Protein 1BUO (pdb70)

GO terms:
  GO:0005634 nucleus (C, IDA)
  GO:0003677 DNA binding (F, IDA)
  GO:0045892 negative regulation of DNA-templated transcription (P, IDA)
  GO:0017053 transcription repressor complex (C, IDA)
  GO:0000978 RNA polymerase II cis-regulatory region sequence-specific DNA binding (F, IDA)
  GO:0001227 DNA-binding transcription repressor activity, RNA polymerase II-specific (F, IDA)
  GO:0000122 negative regulation of transcription by RNA polymerase II (P, IDA)
  GO:0016604 nuclear body (C, IDA)
  GO:0005515 protein binding (F, IPI)
  GO:0005829 cytosol (C, TAS)
  GO:0042802 identical protein binding (F, IPI)
  GO:0016605 PML body (C, IDA)
  GO:0016607 nuclear speck (C, IDA)
  GO:0045778 positive regulation of ossification (P, IDA)
  GO:0045893 positive regulation of DNA-templated transcription (P, IDA)
  GO:0042803 protein homodimerization activity (F, IDA)
  GO:0030097 hemopoiesis (P, IDA)
  GO:0051216 cartilage development (P, IDA)
  GO:0061036 positive regulation of cartilage development (P, IDA)
  GO:0030097 hemopoiesis (P, TAS)

Solvent-accessible surface area: 8216 Å² total; per-residue (Å²): 246,74,157,155,115,167,144,91,121,74,96,90,104,39,109,50,67,105,19,21,98,47,31,130,82,41,59,132,31,72,4,18,0,45,0,94,96,92,98,18,94,0,18,44,95,23,4,24,117,37,1,129,56,2,82,91,51,24,135,200,129,46,144,84,21,91,8,108,60,17,46,20,102,4,0,62,19,3,4,66,33,8,1,61,71,75,42,143,50,137,92,123,6,21,91,70,1,26,125,0,0,86,60,2,81,6,113,118,6,35,93,66,8,78,122,100,45,106,101,132,187

InterPro domains:
  IPR000210 BTB/POZ domain [PF00651] (25-124)
  IPR000210 BTB/POZ domain [PS50097] (34-96)
  IPR000210 BTB/POZ domain [SM00225] (34-126)
  IPR011333 SKP1/BTB/POZ domain superfamily [G3DSA:3.30.710.10] (7-158)
  IPR011333 SKP1/BTB/POZ domain superfamily [SSF54695] (8-123)
  IPR013087 Zinc finger C2H2-type [PF00096] (546-568)
  IPR013087 Zinc finger C2H2-type [PF00096] (574-596)
  IPR013087 Zinc finger C2H2-type [PF13912] (460-483)
  IPR013087 Zinc finger C2H2-type [PF13912] (518-540)
  IPR013087 Zinc finger C2H2-type [PS00028] (406-426)
  IPR013087 Zinc finger C2H2-type [PS00028] (434-454)
  IPR013087 Zinc finger C2H2-type [PS00028] (463-483)
  IPR013087 Zinc finger C2H2-type [PS00028] (492-512)
  IPR013087 Zinc finger C2H2-type [PS00028] (520-540)
  IPR013087 Zinc finger C2H2-type [PS00028] (548-568)
  IPR013087 Zinc finger C2H2-type [PS00028] (576-596)
  IPR013087 Zinc finger C2H2-type [PS00028] (632-652)
  IPR013087 Zinc finger C2H2-type [PS50157] (404-431)
  IPR013087 Zinc finger C2H2-type [PS50157] (432-459)
  IPR013087 Zinc finger C2H2-type [PS50157] (461-488)

Organism: Homo sapiens (NCBI:txid9606)

Secondary structure (DSSP, 8-state):
--------TTHHHHHHHHHHHHHHHTTT--EEEEESS-EEEE-HHHHHHH-HHHHHHTTS--SEEEE-SS-HHHHHHHHHHHHHS-----GGGHHHHHHHHHHHT-HHHHHHHHHHHHHH-

Nearest PDB structures (foldseek):
  1buo-assembly1_A-2  TM=1.008E+00  e=4.658E-25  Homo sapiens
  1cs3-assembly1_A  TM=9.993E-01  e=3.239E-22  Homo sapiens
  2if5-assembly1_A-2  TM=9.614E-01  e=5.622E-14  Homo sapiens
  6n34-assembly1_A  TM=9.100E-01  e=5.036E-12  Homo sapiens
  7azx-assembly1_A  TM=8.650E-01  e=4.176E-11  Homo sapiens

Foldseek 3Di:
DDDDDDDDPCVVQVVLQVQVVCQVVVHPFQAWEAEPHDTRTHHLVLLVVQFVQSVVVCVPPDRYHYDYLAHPVLVVQVVVCSSRVDGDDDLVCLVRNLVVCVNRVRPVSVVVSVVVVVVVD

Structure (mmCIF, N/CA/C/O backbone):
data_1BUO
#
_entry.id   1BUO
#
_cell.length_a   72.630
_cell.length_b   72.630
_cell.length_c   168.980
_cell.angle_alpha   90.00
_cell.angle_beta   90.00
_cell.angle_gamma   90.00
#
_symmetry.space_group_name_H-M   'I 41 2 2'
#
loop_
_entity.id
_entity.type
_entity.pdbx_description
1 polymer 'PROTEIN (PROMYELOCYTIC LEUKEMIA ZINC FINGER PROTEIN PLZF)'
2 water water
#
loop_
_atom_site.group_PDB
_atom_site.id
_atom_site.type_symbol
_atom_site.label_atom_id
_atom_site.label_alt_id
_atom_site.label_comp_id
_atom_site.label_asym_id
_atom_site.label_entity_id
_atom_site.label_seq_id
_atom_site.pdbx_PDB_ins_code
_atom_site.Cartn_x
_atom_site.Cartn_y
_atom_site.Cartn_z
_atom_site.occupancy
_atom_site.B_iso_or_equiv
_atom_site.auth_seq_id
_atom_site.auth_comp_id
_atom_site.auth_asym_id
_atom_site.auth_atom_id
_atom_site.pdbx_PDB_model_num
ATOM 1 N N . MET A 1 1 ? 34.704 46.837 30.736 1.00 51.93 6 MET A N 1
ATOM 2 C CA . MET A 1 1 ? 34.404 46.194 32.063 1.00 49.59 6 MET A CA 1
ATOM 3 C C . MET A 1 1 ? 35.193 44.891 32.302 1.00 47.08 6 MET A C 1
ATOM 4 O O . MET A 1 1 ? 35.997 44.511 31.439 1.00 41.25 6 MET A O 1
ATOM 9 N N . GLY A 1 2 ? 34.900 44.256 33.442 1.00 36.21 7 GLY A N 1
ATOM 10 C CA . GLY A 1 2 ? 35.473 42.979 33.828 1.00 36.90 7 GLY A CA 1
ATOM 11 C C . GLY A 1 2 ? 34.379 41.889 33.514 1.00 36.22 7 GLY A C 1
ATOM 12 O O . GLY A 1 2 ? 33.185 42.195 33.440 1.00 35.87 7 GLY A O 1
ATOM 13 N N . MET A 1 3 ? 34.799 40.701 33.089 1.00 29.84 8 MET A N 1
ATOM 14 C CA . MET A 1 3 ? 33.796 39.670 32.720 1.00 31.67 8 MET A CA 1
ATOM 15 C C . MET A 1 3 ? 34.385 38.412 33.310 1.00 31.80 8 MET A C 1
ATOM 16 O O . MET A 1 3 ? 35.599 38.361 33.463 1.00 28.13 8 MET A O 1
ATOM 21 N N . ILE A 1 4 ? 33.501 37.422 33.590 1.00 29.08 9 ILE A N 1
ATOM 22 C CA . ILE A 1 4 ? 34.037 36.101 33.936 1.00 22.92 9 ILE A CA 1
ATOM 23 C C . ILE A 1 4 ? 33.406 35.139 32.812 1.00 17.74 9 ILE A C 1
ATOM 24 O O . ILE A 1 4 ? 32.435 35.500 32.270 1.00 23.55 9 ILE A O 1
ATOM 29 N N . GLN A 1 5 ? 34.219 34.199 32.429 1.00 23.10 10 GLN A N 1
ATOM 30 C CA . GLN A 1 5 ? 33.850 33.277 31.356 1.00 27.94 10 GLN A CA 1
ATOM 31 C C . GLN A 1 5 ? 34.152 31.874 31.849 1.00 24.38 10 GLN A C 1
ATOM 32 O O . GLN A 1 5 ? 35.161 31.541 32.435 1.00 25.58 10 GLN A O 1
ATOM 38 N N . LEU A 1 6 ? 33.138 30.969 31.580 1.00 26.72 11 LEU A N 1
ATOM 39 C CA . LEU A 1 6 ? 33.455 29.560 31.940 1.00 22.13 11 LEU A CA 1
ATOM 40 C C . LEU A 1 6 ? 33.073 28.781 30.651 1.00 29.75 11 LEU A C 1
ATOM 41 O O . LEU A 1 6 ? 32.045 29.077 30.022 1.00 30.41 11 LEU A O 1
ATOM 46 N N . GLN A 1 7 ? 33.955 27.961 30.171 1.00 28.16 12 GLN A N 1
ATOM 47 C CA . GLN A 1 7 ? 33.772 27.211 28.953 1.00 29.36 12 GLN A CA 1
ATOM 48 C C . GLN A 1 7 ? 34.031 25.736 29.202 1.00 29.27 12 GLN A C 1
ATOM 49 O O . GLN A 1 7 ? 35.060 25.332 29.764 1.00 28.48 12 GLN A O 1
ATOM 55 N N . ASN A 1 8 ? 32.996 24.924 28.869 1.00 28.57 13 ASN A N 1
ATOM 56 C CA . ASN A 1 8 ? 33.192 23.515 29.154 1.00 22.48 13 ASN A CA 1
ATOM 57 C C . ASN A 1 8 ? 33.390 22.840 27.800 1.00 28.15 13 ASN A C 1
ATOM 58 O O . ASN A 1 8 ? 32.411 22.668 27.022 1.00 27.17 13 ASN A O 1
ATOM 63 N N . PRO A 1 9 ? 34.584 22.388 27.540 1.00 31.86 14 PRO A N 1
ATOM 64 C CA . PRO A 1 9 ? 34.833 21.795 26.220 1.00 36.68 14 PRO A CA 1
ATOM 65 C C . PRO A 1 9 ? 34.122 20.447 26.108 1.00 29.74 14 PRO A C 1
ATOM 66 O O . PRO A 1 9 ? 33.993 19.993 24.967 1.00 29.22 14 PRO A O 1
ATOM 70 N N . SER A 1 10 ? 33.777 19.762 27.161 1.00 31.84 15 SER A N 1
ATOM 71 C CA . SER A 1 10 ? 33.096 18.474 27.138 1.00 30.22 15 SER A CA 1
ATOM 72 C C . SER A 1 10 ? 31.569 18.581 26.910 1.00 29.62 15 SER A C 1
ATOM 73 O O . SER A 1 10 ? 30.966 17.523 26.766 1.00 25.11 15 SER A O 1
ATOM 76 N N . HIS A 1 11 ? 30.970 19.745 27.122 1.00 23.58 16 HIS A N 1
ATOM 77 C CA . HIS A 1 11 ? 29.538 19.936 27.027 1.00 21.11 16 HIS A CA 1
ATOM 78 C C . HIS A 1 11 ? 28.858 19.405 25.761 1.00 19.86 16 HIS A C 1
ATOM 79 O O . HIS A 1 11 ? 27.893 18.615 25.953 1.00 17.57 16 HIS A O 1
ATOM 86 N N . PRO A 1 12 ? 29.319 19.666 24.577 1.00 23.69 17 PRO A N 1
ATOM 87 C CA . PRO A 1 12 ? 28.695 19.127 23.369 1.00 21.10 17 PRO A CA 1
ATOM 88 C C . PRO A 1 12 ? 28.644 17.611 23.444 1.00 19.63 17 PRO A C 1
ATOM 89 O O . PRO A 1 12 ? 27.579 17.061 23.076 1.00 19.81 17 PRO A O 1
ATOM 93 N N . THR A 1 13 ? 29.739 16.982 23.762 1.00 20.33 18 THR A N 1
ATOM 94 C CA . THR A 1 13 ? 29.864 15.553 23.819 1.00 21.69 18 THR A CA 1
ATOM 95 C C . THR A 1 13 ? 29.014 14.973 24.945 1.00 21.52 18 THR A C 1
ATOM 96 O O . THR A 1 13 ? 28.301 14.000 24.708 1.00 19.40 18 THR A O 1
ATOM 100 N N . GLY A 1 14 ? 28.997 15.637 26.105 1.00 19.79 19 GLY A N 1
ATOM 101 C CA . GLY A 1 14 ? 28.165 15.212 27.211 1.00 19.49 19 GLY A CA 1
ATOM 102 C C . GLY A 1 14 ? 26.697 15.303 26.953 1.00 20.04 19 GLY A C 1
ATOM 103 O O . GLY A 1 14 ? 25.831 14.402 27.232 1.00 18.40 19 GLY A O 1
ATOM 104 N N . LEU A 1 15 ? 26.311 16.411 26.303 1.00 16.60 20 LEU A N 1
ATOM 105 C CA . LEU A 1 15 ? 24.912 16.588 25.883 1.00 18.70 20 LEU A CA 1
ATOM 106 C C . LEU A 1 15 ? 24.440 15.505 24.882 1.00 16.32 20 LEU A C 1
ATOM 107 O O . LEU A 1 15 ? 23.404 14.842 25.148 1.00 17.25 20 LEU A O 1
ATOM 112 N N . LEU A 1 16 ? 25.289 15.193 23.893 1.00 17.77 21 LEU A N 1
ATOM 113 C CA . LEU A 1 16 ? 24.871 14.149 22.927 1.00 19.40 21 LEU A CA 1
ATOM 114 C C . LEU A 1 16 ? 24.804 12.735 23.538 1.00 17.90 21 LEU A C 1
ATOM 115 O O . LEU A 1 16 ? 23.833 11.973 23.374 1.00 19.14 21 LEU A O 1
ATOM 120 N N . CYS A 1 17 ? 25.731 12.505 24.475 1.00 18.25 22 CYS A N 1
ATOM 121 C CA . CYS A 1 17 ? 25.761 11.223 25.228 1.00 15.87 22 CYS A CA 1
ATOM 122 C C . CYS A 1 17 ? 24.500 11.047 25.991 1.00 19.42 22 CYS A C 1
ATOM 123 O O . CYS A 1 17 ? 23.893 9.949 25.952 1.00 20.69 22 CYS A O 1
ATOM 126 N N . LYS A 1 18 ? 24.014 12.073 26.707 1.00 16.43 23 LYS A N 1
ATOM 127 C CA . LYS A 1 18 ? 22.772 11.990 27.427 1.00 18.02 23 LYS A CA 1
ATOM 128 C C . LYS A 1 18 ? 21.572 11.838 26.484 1.00 23.42 23 LYS A C 1
ATOM 129 O O . LYS A 1 18 ? 20.541 11.214 26.801 1.00 17.76 23 LYS A O 1
ATOM 135 N N . ALA A 1 19 ? 21.610 12.608 25.380 1.00 17.80 24 ALA A N 1
ATOM 136 C CA . ALA A 1 19 ? 20.464 12.420 24.411 1.00 18.83 24 ALA A CA 1
ATOM 137 C C . ALA A 1 19 ? 20.401 10.970 23.950 1.00 16.73 24 ALA A C 1
ATOM 138 O O . ALA A 1 19 ? 19.282 10.449 23.737 1.00 18.01 24 ALA A O 1
ATOM 140 N N . ASN A 1 20 ? 21.573 10.360 23.692 1.00 17.78 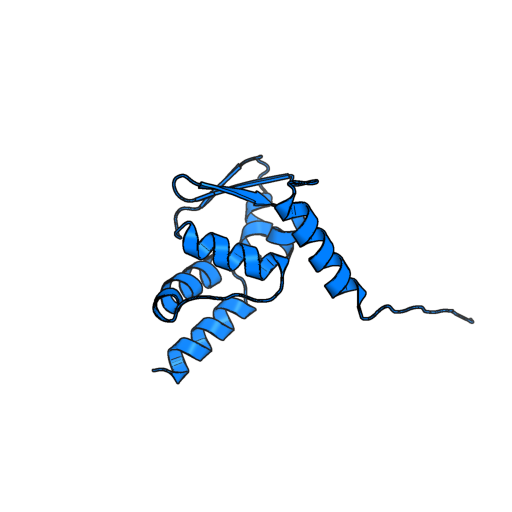25 ASN A N 1
ATOM 141 C CA . ASN A 1 20 ? 21.573 8.962 23.259 1.00 20.45 25 ASN A CA 1
ATOM 142 C C . ASN A 1 20 ? 21.018 8.061 24.363 1.00 26.83 25 ASN A C 1
ATOM 143 O O . ASN A 1 20 ? 20.162 7.198 24.053 1.00 22.84 25 ASN A O 1
ATOM 148 N N . GLN A 1 21 ? 21.509 8.222 25.590 1.00 23.75 26 GLN A N 1
ATOM 149 C CA . GLN A 1 21 ? 20.841 7.470 26.691 1.00 22.54 26 GLN A CA 1
ATOM 150 C C . GLN A 1 21 ? 19.352 7.758 26.745 1.00 26.94 26 GLN A C 1
ATOM 151 O O . GLN A 1 21 ? 18.525 6.830 26.931 1.00 24.50 26 GLN A O 1
ATOM 157 N N . MET A 1 22 ? 18.765 8.950 26.578 1.00 21.65 27 MET A N 1
ATOM 158 C CA . MET A 1 22 ? 17.368 9.230 26.566 1.00 19.91 27 MET A CA 1
ATOM 159 C C . MET A 1 22 ? 16.692 8.483 25.401 1.00 23.96 27 MET A C 1
ATOM 160 O O . MET A 1 22 ? 15.643 7.856 25.593 1.00 23.91 27 MET A O 1
ATOM 165 N N . ARG A 1 23 ? 17.294 8.551 24.214 1.00 21.87 28 ARG A N 1
ATOM 166 C CA . ARG A 1 23 ? 16.655 7.828 23.081 1.00 23.88 28 ARG A CA 1
ATOM 167 C C . ARG A 1 23 ? 16.532 6.324 23.393 1.00 26.52 28 ARG A C 1
ATOM 168 O O . ARG A 1 23 ? 15.446 5.748 23.150 1.00 28.06 28 ARG A O 1
ATOM 176 N N . LEU A 1 24 ? 17.599 5.721 23.915 1.00 24.97 29 LEU A N 1
ATOM 177 C CA . LEU A 1 24 ? 17.498 4.281 24.205 1.00 30.09 29 LEU A CA 1
ATOM 178 C C . LEU A 1 24 ? 16.472 3.991 25.253 1.00 34.60 29 LEU A C 1
ATOM 179 O O . LEU A 1 24 ? 15.827 2.914 25.234 1.00 34.92 29 LEU A O 1
ATOM 184 N N . ALA A 1 25 ? 16.176 4.898 26.191 1.00 28.62 30 ALA A N 1
ATOM 185 C CA . ALA A 1 25 ? 15.144 4.608 27.176 1.00 34.54 30 ALA A CA 1
ATOM 186 C C . ALA A 1 25 ? 13.792 5.111 26.707 1.00 35.66 30 ALA A C 1
ATOM 187 O O . ALA A 1 25 ? 12.791 5.005 27.439 1.00 37.49 30 ALA A O 1
ATOM 189 N N . GLY A 1 26 ? 13.689 5.761 25.552 1.00 26.46 31 GLY A N 1
ATOM 190 C CA . GLY A 1 26 ? 12.467 6.408 25.108 1.00 28.50 31 GLY A CA 1
ATOM 191 C C . GLY A 1 26 ? 12.174 7.747 25.790 1.00 34.60 31 GLY A C 1
ATOM 192 O O . GLY A 1 26 ? 11.119 8.353 25.508 1.00 38.30 31 GLY A O 1
ATOM 193 N N . THR A 1 27 ? 13.095 8.332 26.561 1.00 31.76 32 THR A N 1
ATOM 194 C CA . THR A 1 27 ? 12.707 9.565 27.302 1.00 26.61 32 THR A CA 1
ATOM 195 C C . THR A 1 27 ? 12.616 10.784 26.443 1.00 24.98 32 THR A C 1
ATOM 196 O O . THR A 1 27 ? 13.588 10.941 25.690 1.00 24.74 32 THR A O 1
ATOM 200 N N . LEU A 1 28 ? 11.595 11.572 26.433 1.00 23.26 33 LEU A N 1
ATOM 201 C CA . LEU A 1 28 ? 11.328 12.741 25.653 1.00 26.56 33 LEU A CA 1
ATOM 202 C C . LEU A 1 28 ? 11.330 12.600 24.161 1.00 27.06 33 LEU A C 1
ATOM 203 O O . LEU A 1 28 ? 11.373 13.559 23.359 1.00 29.68 33 LEU A O 1
ATOM 208 N N . CYS A 1 29 ? 11.195 11.377 23.678 1.00 26.37 34 CYS A N 1
ATOM 209 C CA . CYS A 1 29 ? 11.208 11.141 22.214 1.00 30.29 34 CYS A CA 1
ATOM 210 C C . CYS A 1 29 ? 9.926 11.741 21.669 1.00 31.52 34 CYS A C 1
ATOM 211 O O . CYS A 1 29 ? 8.890 11.614 22.344 1.00 29.68 34 CYS A O 1
ATOM 214 N N . ASP A 1 30 ? 9.982 12.537 20.621 1.00 29.43 35 ASP A N 1
ATOM 215 C CA . ASP A 1 30 ? 8.751 13.180 20.161 1.00 31.64 35 ASP A CA 1
ATOM 216 C C . ASP A 1 30 ? 8.511 12.903 18.685 1.00 29.07 35 ASP A C 1
ATOM 217 O O . ASP A 1 30 ? 7.845 13.706 18.057 1.00 33.49 35 ASP A O 1
ATOM 222 N N . VAL A 1 31 ? 9.161 11.902 18.125 1.00 27.29 36 VAL A N 1
ATOM 223 C CA . VAL A 1 31 ? 8.924 11.635 16.695 1.00 27.86 36 VAL A CA 1
ATOM 224 C C . VAL A 1 31 ? 9.187 10.155 16.513 1.00 29.44 36 VAL A C 1
ATOM 225 O O . VAL A 1 31 ? 10.024 9.549 17.188 1.00 25.72 36 VAL A O 1
ATOM 229 N N . VAL A 1 32 ? 8.445 9.556 15.567 1.00 32.16 37 VAL A N 1
ATOM 230 C CA . VAL A 1 32 ? 8.681 8.175 15.186 1.00 29.76 37 VAL A CA 1
ATOM 231 C C . VAL A 1 32 ? 8.993 8.187 13.686 1.00 28.95 37 VAL A C 1
ATOM 232 O O . VAL A 1 32 ? 8.260 8.816 12.882 1.00 31.60 37 VAL A O 1
ATOM 236 N N . ILE A 1 33 ? 10.093 7.529 13.342 1.00 27.84 38 ILE A N 1
ATOM 237 C CA . ILE A 1 33 ? 10.474 7.441 11.937 1.00 26.98 38 ILE A CA 1
ATOM 238 C C . ILE A 1 33 ? 10.118 5.982 11.570 1.00 35.16 38 ILE A C 1
ATOM 239 O O . ILE A 1 33 ? 10.553 5.088 12.276 1.00 34.86 38 ILE A O 1
ATOM 244 N N . MET A 1 34 ? 9.426 5.828 10.453 1.00 33.74 39 MET A N 1
ATOM 245 C CA . MET A 1 34 ? 8.955 4.532 9.975 1.00 31.57 39 MET A CA 1
ATOM 246 C C . MET A 1 34 ? 9.680 4.127 8.728 1.00 21.05 39 MET A C 1
ATOM 247 O O . MET A 1 34 ? 9.753 4.888 7.764 1.00 28.69 39 MET A O 1
ATOM 252 N N . VAL A 1 35 ? 10.372 2.976 8.802 1.00 29.33 40 VAL A N 1
ATOM 253 C CA . VAL A 1 35 ? 11.117 2.469 7.639 1.00 32.75 40 VAL A CA 1
ATOM 254 C C . VAL A 1 35 ? 10.702 1.005 7.433 1.00 34.33 40 VAL A C 1
ATOM 255 O O . VAL A 1 35 ? 10.866 0.159 8.322 1.00 30.99 40 VAL A O 1
ATOM 259 N N . ASP A 1 36 ? 10.111 0.712 6.284 1.00 39.72 41 ASP A N 1
ATOM 260 C CA . ASP A 1 36 ? 9.564 -0.657 6.079 1.00 41.17 41 ASP A CA 1
ATOM 261 C C . ASP A 1 36 ? 8.673 -1.042 7.218 1.00 39.12 41 ASP A C 1
ATOM 262 O O . ASP A 1 36 ? 7.764 -0.238 7.540 1.00 42.46 41 ASP A O 1
ATOM 267 N N . SER A 1 37 ? 8.880 -2.109 7.980 1.00 43.62 42 SER A N 1
ATOM 268 C CA . SER A 1 37 ? 7.876 -2.239 9.077 1.00 52.76 42 SER A CA 1
ATOM 269 C C . SER A 1 37 ? 8.203 -1.371 10.294 1.00 56.95 42 SER A C 1
ATOM 270 O O . SER A 1 37 ? 7.383 -0.654 10.887 1.00 58.17 42 SER A O 1
ATOM 273 N N . GLN A 1 38 ? 9.473 -1.356 10.659 1.00 52.00 43 GLN A N 1
ATOM 274 C CA . GLN A 1 38 ? 10.104 -0.838 11.822 1.00 42.43 43 GLN A CA 1
ATOM 275 C C . GLN A 1 38 ? 9.924 0.644 12.147 1.00 40.45 43 GLN A C 1
ATOM 276 O O . GLN A 1 38 ? 9.943 1.514 11.297 1.00 34.79 43 GLN A O 1
ATOM 282 N N . GLU A 1 39 ? 9.777 0.847 13.450 1.00 39.25 44 GLU A N 1
ATOM 283 C CA . GLU A 1 39 ? 9.540 2.171 14.024 1.00 39.50 44 GLU A CA 1
ATOM 284 C C . GLU A 1 39 ? 10.813 2.578 14.788 1.00 37.60 44 GLU A C 1
ATOM 285 O O . GLU A 1 39 ? 11.384 1.680 15.409 1.00 36.88 44 GLU A O 1
ATOM 291 N N . PHE A 1 40 ? 11.239 3.829 14.651 1.00 34.04 45 PHE A N 1
ATOM 292 C CA . PHE A 1 40 ? 12.474 4.255 15.363 1.00 29.01 45 PHE A CA 1
ATOM 293 C C . PHE A 1 40 ? 12.075 5.482 16.195 1.00 28.79 45 PHE A C 1
ATOM 294 O O . PHE A 1 40 ? 11.629 6.416 15.523 1.00 31.95 45 PHE A O 1
ATOM 302 N N . HIS A 1 41 ? 12.138 5.441 17.511 1.00 25.37 46 HIS A N 1
ATOM 303 C CA . HIS A 1 41 ? 11.741 6.617 18.292 1.00 28.56 46 HIS A CA 1
ATOM 304 C C . HIS A 1 41 ? 12.944 7.599 18.431 1.00 27.44 46 HIS A C 1
ATOM 305 O O . HIS A 1 41 ? 14.069 7.124 18.594 1.00 25.00 46 HIS A O 1
ATOM 312 N N . ALA A 1 42 ? 12.771 8.898 18.321 1.00 25.62 47 ALA A N 1
ATOM 313 C CA . ALA A 1 42 ? 13.921 9.761 18.399 1.00 22.12 47 ALA A CA 1
ATOM 314 C C . ALA A 1 42 ? 13.475 11.177 18.787 1.00 23.25 47 ALA A C 1
ATOM 315 O O . ALA A 1 42 ? 12.299 11.342 19.060 1.00 25.58 47 ALA A O 1
ATOM 317 N N . HIS A 1 43 ? 14.456 12.100 18.745 1.00 17.34 48 HIS A N 1
ATOM 318 C CA . HIS A 1 43 ? 14.075 13.468 19.119 1.00 16.83 48 HIS A CA 1
ATOM 319 C C . HIS A 1 43 ? 14.134 14.346 17.918 1.00 18.38 48 HIS A C 1
ATOM 320 O O . HIS A 1 43 ? 15.200 14.307 17.231 1.00 22.22 48 HIS A O 1
ATOM 327 N N . ARG A 1 44 ? 13.108 15.146 17.626 1.00 20.64 49 ARG A N 1
ATOM 328 C CA . ARG A 1 44 ? 13.223 16.000 16.458 1.00 22.88 49 ARG A CA 1
ATOM 329 C C . ARG A 1 44 ? 14.437 16.863 16.405 1.00 23.39 49 ARG A C 1
ATOM 330 O O . ARG A 1 44 ? 15.012 17.047 15.316 1.00 19.85 49 ARG A O 1
ATOM 338 N N . THR A 1 45 ? 14.789 17.492 17.530 1.00 18.70 50 THR A N 1
ATOM 339 C CA . THR A 1 45 ? 15.966 18.369 17.472 1.00 20.15 50 THR A CA 1
ATOM 340 C C . THR A 1 45 ? 17.203 17.570 17.003 1.00 20.44 50 THR A C 1
ATOM 341 O O . THR A 1 45 ? 17.992 18.220 16.328 1.00 18.81 50 THR A O 1
ATOM 345 N N . VAL A 1 46 ? 17.447 16.414 17.588 1.00 15.77 51 VAL A N 1
ATOM 346 C CA . VAL A 1 46 ? 18.726 15.753 17.144 1.00 13.42 51 VAL A CA 1
ATOM 347 C C . VAL A 1 46 ? 18.626 15.442 15.625 1.00 15.97 51 VAL A C 1
ATOM 348 O O . VAL A 1 46 ? 19.596 15.605 14.933 1.00 16.76 51 VAL A O 1
ATOM 352 N N . LEU A 1 47 ? 17.544 14.852 15.180 1.00 14.64 52 LEU A N 1
ATOM 353 C CA . LEU A 1 47 ? 17.520 14.575 13.727 1.00 15.74 52 LEU A CA 1
ATOM 354 C C . LEU A 1 47 ? 17.578 15.819 12.871 1.00 20.99 52 LEU A C 1
ATOM 355 O O . LEU A 1 47 ? 18.282 15.832 11.859 1.00 21.37 52 LEU A O 1
ATOM 360 N N . ALA A 1 48 ? 16.879 16.892 13.261 1.00 23.15 53 ALA A N 1
ATOM 361 C CA . ALA A 1 48 ? 16.961 18.121 12.423 1.00 24.80 53 ALA A CA 1
ATOM 362 C C . ALA A 1 48 ? 18.269 18.793 12.472 1.00 22.55 53 ALA A C 1
ATOM 363 O O . ALA A 1 48 ? 18.734 19.450 11.523 1.00 21.13 53 ALA A O 1
ATOM 365 N N . CYS A 1 49 ? 19.094 18.688 13.539 1.00 18.25 54 CYS A N 1
ATOM 366 C CA . CYS A 1 49 ? 20.387 19.298 13.633 1.00 14.59 54 CYS A CA 1
ATOM 367 C C . CYS A 1 49 ? 21.403 18.413 12.862 1.00 18.70 54 CYS A C 1
ATOM 368 O O . CYS A 1 49 ? 22.400 18.955 12.498 1.00 17.87 54 CYS A O 1
ATOM 371 N N . THR A 1 50 ? 21.103 17.187 12.610 1.00 16.84 55 THR A N 1
ATOM 372 C CA . THR A 1 50 ? 22.013 16.305 11.846 1.00 13.72 55 THR A CA 1
ATOM 373 C C . THR A 1 50 ? 21.676 16.320 10.343 1.00 20.15 55 THR A C 1
ATOM 374 O O . THR A 1 50 ? 22.653 16.284 9.569 1.00 22.83 55 THR A O 1
ATOM 378 N N . SER A 1 51 ? 20.401 16.288 10.016 1.00 23.95 56 SER A N 1
ATOM 379 C CA . SER A 1 51 ? 20.014 16.205 8.583 1.00 25.19 56 SER A CA 1
ATOM 380 C C . SER A 1 51 ? 19.235 17.478 8.170 1.00 26.02 56 SER A C 1
ATOM 381 O O . SER A 1 51 ? 18.130 17.655 8.671 1.00 22.22 56 SER A O 1
ATOM 384 N N . LYS A 1 52 ? 19.713 18.122 7.112 1.00 30.21 57 LYS A N 1
ATOM 385 C CA . LYS A 1 52 ? 18.986 19.301 6.592 1.00 32.24 57 LYS A CA 1
ATOM 386 C C . LYS A 1 52 ? 17.652 18.827 6.080 1.00 28.75 57 LYS A C 1
ATOM 387 O O . LYS A 1 52 ? 16.644 19.499 6.246 1.00 29.48 57 LYS A O 1
ATOM 393 N N . MET A 1 53 ? 17.607 17.592 5.542 1.00 25.63 58 MET A N 1
ATOM 394 C CA . MET A 1 53 ? 16.312 17.057 5.125 1.00 23.99 58 MET A CA 1
ATOM 395 C C . MET A 1 53 ? 15.324 16.897 6.174 1.00 26.65 58 MET A C 1
ATOM 396 O O . MET A 1 53 ? 14.112 17.222 6.041 1.00 26.80 58 MET A O 1
ATOM 401 N N . PHE A 1 54 ? 15.710 16.334 7.395 1.00 23.54 59 PHE A N 1
ATOM 402 C CA . PHE A 1 54 ? 14.727 16.244 8.440 1.00 20.97 59 PHE A CA 1
ATOM 403 C C . PHE A 1 54 ? 14.344 17.664 8.889 1.00 20.02 59 PHE A C 1
ATOM 404 O O . PHE A 1 54 ? 13.205 17.701 9.340 1.00 22.78 59 PHE A O 1
ATOM 412 N N . GLU A 1 55 ? 15.243 18.615 8.914 1.00 24.33 60 GLU A N 1
ATOM 413 C CA . GLU A 1 55 ? 14.888 19.989 9.395 1.00 27.13 60 GLU A CA 1
ATOM 414 C C . GLU A 1 55 ? 13.776 20.552 8.469 1.00 31.25 60 GLU A C 1
ATOM 415 O O . GLU A 1 55 ? 12.696 20.946 8.948 1.00 28.66 60 GLU A O 1
ATOM 421 N N . ILE A 1 56 ? 14.023 20.321 7.156 1.00 29.47 61 ILE A N 1
ATOM 422 C CA . ILE A 1 56 ? 12.981 20.658 6.156 1.00 31.76 61 ILE A CA 1
ATOM 423 C C . ILE A 1 56 ? 11.768 19.768 6.373 1.00 30.04 61 ILE A C 1
ATOM 424 O O . ILE A 1 56 ? 10.677 20.409 6.542 1.00 28.07 61 ILE A O 1
ATOM 429 N N . LEU A 1 57 ? 11.773 18.461 6.552 1.00 28.68 62 LEU A N 1
ATOM 430 C CA . LEU A 1 57 ? 10.631 17.642 6.674 1.00 24.64 62 LEU A CA 1
ATOM 431 C C . LEU A 1 57 ? 9.708 18.084 7.797 1.00 33.31 62 LEU A C 1
ATOM 432 O O . LEU A 1 57 ? 8.513 17.713 7.835 1.00 37.86 62 LEU A O 1
ATOM 437 N N . PHE A 1 58 ? 10.334 18.445 8.947 1.00 25.49 63 PHE A N 1
ATOM 438 C CA . PHE A 1 58 ? 9.538 18.680 10.160 1.00 30.60 63 PHE A CA 1
ATOM 439 C C . PHE A 1 58 ? 8.825 20.034 10.049 1.00 33.04 63 PHE A C 1
ATOM 440 O O . PHE A 1 58 ? 7.938 20.300 10.851 1.00 34.37 63 PHE A O 1
ATOM 448 N N . HIS A 1 59 ? 9.046 20.761 8.955 1.00 39.40 64 HIS A N 1
ATOM 449 C CA . HIS A 1 59 ? 8.334 22.004 8.622 1.00 44.43 64 HIS A CA 1
ATOM 450 C C . HIS A 1 59 ? 6.830 21.710 8.643 1.00 45.67 64 HIS A C 1
ATOM 451 O O . HIS A 1 59 ? 6.017 22.556 9.000 1.00 51.40 64 HIS A O 1
ATOM 458 N N . ARG A 1 60 ? 6.464 20.508 8.293 1.00 42.21 65 ARG A N 1
ATOM 459 C CA . ARG A 1 60 ? 5.125 19.983 8.260 1.00 47.59 65 ARG A CA 1
ATOM 460 C C . ARG A 1 60 ? 4.950 19.091 9.465 1.00 49.95 65 ARG A C 1
ATOM 461 O O . ARG A 1 60 ? 5.327 17.926 9.465 1.00 50.08 65 ARG A O 1
ATOM 469 N N . ASN A 1 61 ? 4.304 19.585 10.513 1.00 53.21 66 ASN A N 1
ATOM 470 C CA . ASN A 1 61 ? 4.134 18.772 11.702 1.00 55.94 66 ASN A CA 1
ATOM 471 C C . ASN A 1 61 ? 3.248 17.550 11.625 1.00 55.85 66 ASN A C 1
ATOM 472 O O . ASN A 1 61 ? 2.082 17.565 11.256 1.00 56.26 66 ASN A O 1
ATOM 477 N N . SER A 1 62 ? 3.774 16.439 12.133 1.00 52.48 67 SER A N 1
ATOM 478 C CA . SER A 1 62 ? 3.094 15.165 12.317 1.00 46.50 67 SER A CA 1
ATOM 479 C C . SER A 1 62 ? 3.881 14.322 13.324 1.00 48.40 67 SER A C 1
ATOM 480 O O . SER A 1 62 ? 5.070 14.587 13.541 1.00 45.75 67 SER A O 1
ATOM 483 N N . GLN A 1 63 ? 3.294 13.302 13.909 1.00 47.70 68 GLN A N 1
ATOM 484 C CA . GLN A 1 63 ? 3.944 12.473 14.908 1.00 51.89 68 GLN A CA 1
ATOM 485 C C . GLN A 1 63 ? 4.842 11.379 14.310 1.00 48.07 68 GLN A C 1
ATOM 486 O O . GLN A 1 63 ? 5.729 10.895 14.982 1.00 47.58 68 GLN A O 1
ATOM 492 N N . HIS A 1 64 ? 4.515 10.956 13.110 1.00 47.47 69 HIS A N 1
ATOM 493 C CA . HIS A 1 64 ? 5.129 9.911 12.336 1.00 46.24 69 HIS A CA 1
ATOM 494 C C . HIS A 1 64 ? 5.590 10.423 10.983 1.00 40.43 69 HIS A C 1
ATOM 495 O O . HIS A 1 64 ? 4.986 11.276 10.330 1.00 37.14 69 HIS A O 1
ATOM 502 N N . TYR A 1 65 ? 6.749 9.983 10.514 1.00 39.37 70 TYR A N 1
ATOM 503 C CA . TYR A 1 65 ? 7.330 10.254 9.230 1.00 35.40 70 TYR A CA 1
ATOM 504 C C . TYR A 1 65 ? 7.839 8.909 8.660 1.00 37.94 70 TYR A C 1
ATOM 505 O O . TYR A 1 65 ? 8.373 7.998 9.319 1.00 35.99 70 TYR A O 1
ATOM 514 N N . THR A 1 66 ? 7.461 8.693 7.378 1.00 36.67 71 THR A N 1
ATOM 515 C CA . THR A 1 66 ? 7.773 7.437 6.696 1.00 36.38 71 THR A CA 1
ATOM 516 C C . THR A 1 66 ? 8.879 7.637 5.692 1.00 31.18 71 THR A C 1
ATOM 517 O O . THR A 1 66 ? 8.865 8.553 4.839 1.00 36.82 71 THR A O 1
ATOM 521 N N . LEU A 1 67 ? 9.942 6.787 5.812 1.00 29.97 72 LEU A N 1
ATOM 522 C CA . LEU A 1 67 ? 11.001 6.965 4.829 1.00 25.65 72 LEU A CA 1
ATOM 523 C C . LEU A 1 67 ? 11.027 5.688 3.961 1.00 36.03 72 LEU A C 1
ATOM 524 O O . LEU A 1 67 ? 11.104 4.613 4.539 1.00 32.40 72 LEU A O 1
ATOM 529 N N . ASP A 1 68 ? 11.132 5.792 2.626 1.00 33.93 73 ASP A N 1
ATOM 530 C CA . ASP A 1 68 ? 11.179 4.481 1.923 1.00 39.82 73 ASP A CA 1
ATOM 531 C C . ASP A 1 68 ? 12.276 4.443 0.902 1.00 38.77 73 ASP A C 1
ATOM 532 O O . ASP A 1 68 ? 12.322 3.607 0.009 1.00 42.64 73 ASP A O 1
ATOM 537 N N . PHE A 1 69 ? 13.240 5.341 1.027 1.00 35.06 74 PHE A N 1
ATOM 538 C CA . PHE A 1 69 ? 14.359 5.368 0.124 1.00 34.49 74 PHE A CA 1
ATOM 539 C C . PHE A 1 69 ? 15.504 4.562 0.764 1.00 36.24 74 PHE A C 1
ATOM 540 O O . PHE A 1 69 ? 16.570 4.562 0.161 1.00 34.51 74 PHE A O 1
ATOM 548 N N . LEU A 1 70 ? 15.308 4.005 1.952 1.00 34.17 75 LEU A N 1
ATOM 549 C CA . LEU A 1 70 ? 16.450 3.281 2.540 1.00 31.86 75 LEU A CA 1
ATOM 550 C C . LEU A 1 70 ? 15.961 2.121 3.346 1.00 26.93 75 LEU A C 1
ATOM 551 O O . LEU A 1 70 ? 14.779 1.972 3.709 1.00 30.75 75 LEU A O 1
ATOM 556 N N . SER A 1 71 ? 16.833 1.157 3.685 1.00 30.60 76 SER A N 1
ATOM 557 C CA . SER A 1 71 ? 16.358 0.073 4.550 1.00 28.08 76 SER A CA 1
ATOM 558 C C . SER A 1 71 ? 16.417 0.436 6.047 1.00 27.05 76 SER A C 1
ATOM 559 O O . SER A 1 71 ? 17.166 1.326 6.454 1.00 27.03 76 SER A O 1
ATOM 562 N N . PRO A 1 72 ? 15.771 -0.354 6.882 1.00 28.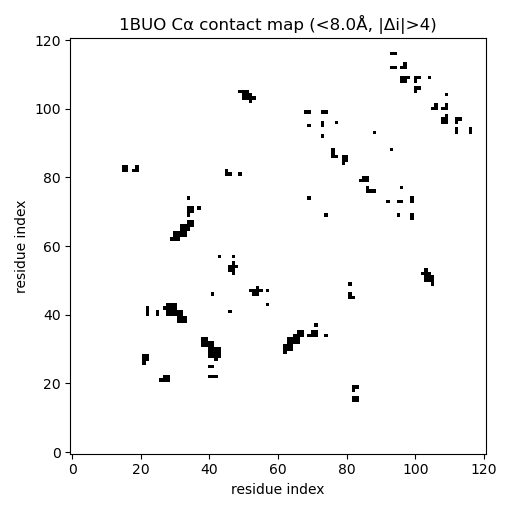65 77 PRO A N 1
ATOM 563 C CA . PRO A 1 72 ? 15.783 -0.182 8.318 1.00 30.54 77 PRO A CA 1
ATOM 564 C C . PRO A 1 72 ? 17.222 -0.213 8.809 1.00 31.58 77 PRO A C 1
ATOM 565 O O . PRO A 1 72 ? 17.648 0.548 9.695 1.00 24.85 77 PRO A O 1
ATOM 569 N N . LYS A 1 73 ? 18.020 -1.132 8.236 1.00 31.58 78 LYS A N 1
ATOM 570 C CA . LYS A 1 73 ? 19.405 -1.254 8.627 1.00 32.49 78 LYS A CA 1
ATOM 571 C C . LYS A 1 73 ? 20.210 0.017 8.385 1.00 30.86 78 LYS A C 1
ATOM 572 O O . LYS A 1 73 ? 21.054 0.349 9.216 1.00 26.20 78 LYS A O 1
ATOM 578 N N . THR A 1 74 ? 20.146 0.599 7.216 1.00 22.92 79 THR A N 1
ATOM 579 C CA . THR A 1 74 ? 20.832 1.823 6.859 1.00 23.62 79 THR A CA 1
ATOM 580 C C . THR A 1 74 ? 20.275 2.950 7.819 1.00 20.71 79 THR A C 1
ATOM 581 O O . THR A 1 74 ? 21.111 3.781 8.248 1.00 23.53 79 THR A O 1
ATOM 585 N N . PHE A 1 75 ? 18.971 3.016 7.943 1.00 19.06 80 PHE A N 1
ATOM 586 C CA . PHE A 1 75 ? 18.466 4.068 8.839 1.00 23.70 80 PHE A CA 1
ATOM 587 C C . PHE A 1 75 ? 19.060 3.925 10.250 1.00 26.42 80 PHE A C 1
ATOM 588 O O . PHE A 1 75 ? 19.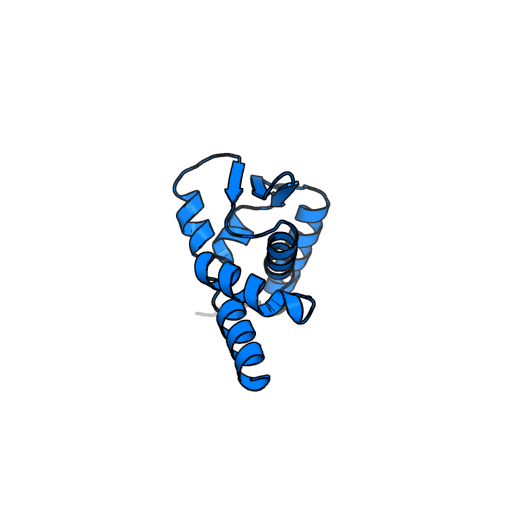529 4.895 10.866 1.00 23.53 80 PHE A O 1
ATOM 596 N N . GLN A 1 76 ? 19.012 2.753 10.867 1.00 25.65 81 GLN A N 1
ATOM 597 C CA . GLN A 1 76 ? 19.633 2.518 12.187 1.00 27.35 81 GLN A CA 1
ATOM 598 C C . GLN A 1 76 ? 21.065 2.987 12.275 1.00 19.14 81 GLN A C 1
ATOM 599 O O . GLN A 1 76 ? 21.517 3.592 13.265 1.00 22.58 81 GLN A O 1
ATOM 605 N N . GLN A 1 77 ? 21.881 2.742 11.252 1.00 22.89 82 GLN A N 1
ATOM 606 C CA . GLN A 1 77 ? 23.228 3.144 11.116 1.00 23.52 82 GLN A CA 1
ATOM 607 C C . GLN A 1 77 ? 23.374 4.657 11.212 1.00 25.14 82 GLN A C 1
ATOM 608 O O . GLN A 1 77 ? 24.184 5.204 11.935 1.00 20.94 82 GLN A O 1
ATOM 614 N N . ILE A 1 78 ? 22.518 5.321 10.399 1.00 22.50 83 ILE A N 1
ATOM 615 C CA . ILE A 1 78 ? 22.549 6.773 10.433 1.00 20.76 83 ILE A CA 1
ATOM 616 C C . ILE A 1 78 ? 21.943 7.340 11.726 1.00 15.26 83 ILE A C 1
ATOM 617 O O . ILE A 1 78 ? 22.531 8.334 12.213 1.00 18.18 83 ILE A O 1
ATOM 622 N N . LEU A 1 79 ? 20.977 6.674 12.319 1.00 15.26 84 LEU A N 1
ATOM 623 C CA . LEU A 1 79 ? 20.408 7.093 13.579 1.00 21.26 84 LEU A CA 1
ATOM 624 C C . LEU A 1 79 ? 21.460 7.024 14.691 1.00 22.92 84 LEU A C 1
ATOM 625 O O . LEU A 1 79 ? 21.673 7.945 15.494 1.00 19.64 84 LEU A O 1
ATOM 630 N N . GLU A 1 80 ? 22.254 5.920 14.708 1.00 19.72 85 GLU A N 1
ATOM 631 C CA . GLU A 1 80 ? 23.368 5.845 15.628 1.00 19.43 85 GLU A CA 1
ATOM 632 C C . GLU A 1 80 ? 24.412 6.887 15.429 1.00 18.82 85 GLU A C 1
ATOM 633 O O . GLU A 1 80 ? 24.943 7.437 16.405 1.00 22.69 85 GLU A O 1
ATOM 639 N N . TYR A 1 81 ? 24.796 7.220 14.204 1.00 17.09 86 TYR A N 1
ATOM 640 C CA . TYR A 1 81 ? 25.750 8.256 13.918 1.00 17.51 86 TYR A CA 1
ATOM 641 C C . TYR A 1 81 ? 25.199 9.603 14.481 1.00 20.84 86 TYR A C 1
ATOM 642 O O . TYR A 1 81 ? 25.947 10.353 15.128 1.00 18.08 86 TYR A O 1
ATOM 651 N N . ALA A 1 82 ? 23.954 9.878 14.210 1.00 18.41 87 ALA A N 1
ATOM 652 C CA . ALA A 1 82 ? 23.370 11.171 14.653 1.00 15.98 87 ALA A CA 1
ATOM 653 C C . ALA A 1 82 ? 23.515 11.285 16.181 1.00 20.31 87 ALA A C 1
ATOM 654 O O . ALA A 1 82 ? 23.779 12.360 16.672 1.00 16.86 87 ALA A O 1
ATOM 656 N N . TYR A 1 83 ? 23.212 10.211 16.907 1.00 16.14 88 TYR A N 1
ATOM 657 C CA . TYR A 1 83 ? 23.261 10.251 18.337 1.00 19.43 88 TYR A CA 1
ATOM 658 C C . TYR A 1 83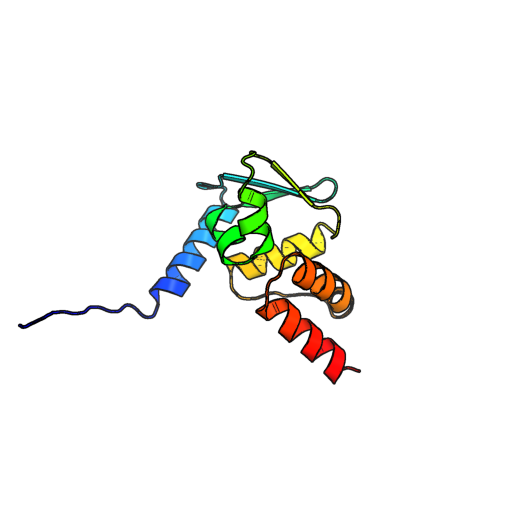 ? 24.641 9.975 18.951 1.00 22.45 88 TYR A C 1
ATOM 659 O O . TYR A 1 83 ? 24.728 10.108 20.164 1.00 20.66 88 TYR A O 1
ATOM 668 N N . THR A 1 84 ? 25.686 9.561 18.224 1.00 22.28 89 THR A N 1
ATOM 669 C CA . THR A 1 84 ? 26.968 9.262 18.864 1.00 19.74 89 THR A CA 1
ATOM 670 C C . THR A 1 84 ? 28.139 9.866 18.150 1.00 22.57 89 THR A C 1
ATOM 671 O O . THR A 1 84 ? 29.196 9.823 18.747 1.00 20.66 89 THR A O 1
ATOM 675 N N . ALA A 1 85 ? 28.060 10.311 16.899 1.00 18.06 90 ALA A N 1
ATOM 676 C CA . ALA A 1 85 ? 29.101 10.860 16.058 1.00 16.78 90 ALA A CA 1
ATOM 677 C C . ALA A 1 85 ? 29.979 9.714 15.405 1.00 17.22 90 ALA A C 1
ATOM 678 O O . ALA A 1 85 ? 30.909 9.988 14.716 1.00 20.70 90 ALA A O 1
ATOM 680 N N . THR A 1 86 ? 29.545 8.482 15.583 1.00 19.31 91 THR A N 1
ATOM 681 C CA . THR A 1 86 ? 30.240 7.327 14.972 1.00 18.84 91 THR A CA 1
ATOM 682 C C . THR A 1 86 ? 29.237 6.471 14.245 1.00 16.70 91 THR A C 1
ATOM 683 O O . THR A 1 86 ? 28.187 6.120 14.743 1.00 20.72 91 THR A O 1
ATOM 687 N N . LEU A 1 87 ? 29.727 6.010 13.073 1.00 22.68 92 LEU A N 1
ATOM 688 C CA . LEU A 1 87 ? 28.817 5.050 12.377 1.00 23.05 92 LEU A CA 1
ATOM 689 C C . LEU A 1 87 ? 29.694 3.748 12.049 1.00 17.56 92 LEU A C 1
ATOM 690 O O . LEU A 1 87 ? 30.799 3.995 11.633 1.00 25.21 92 LEU A O 1
ATOM 695 N N . GLN 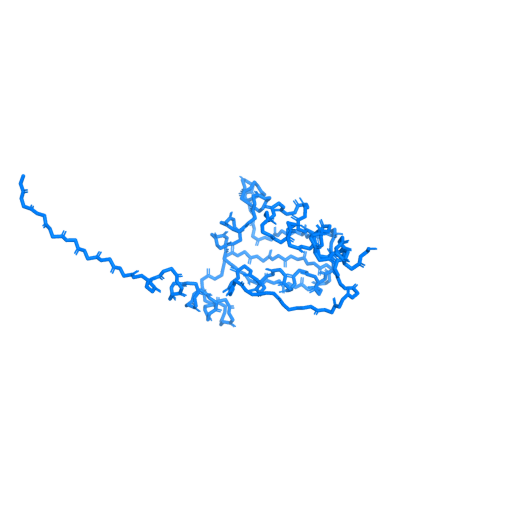A 1 88 ? 28.989 2.653 12.309 1.00 22.81 93 GLN A N 1
ATOM 696 C CA . GLN A 1 88 ? 29.713 1.430 11.958 1.00 23.43 93 GLN A CA 1
ATOM 697 C C . GLN A 1 88 ? 28.897 0.678 10.903 1.00 24.37 93 GLN A C 1
ATOM 698 O O . GLN A 1 88 ? 27.676 0.575 11.084 1.00 28.13 93 GLN A O 1
ATOM 704 N N . ALA A 1 89 ? 29.620 0.154 9.900 1.00 23.47 94 ALA A N 1
ATOM 705 C CA . ALA A 1 89 ? 28.865 -0.587 8.887 1.00 27.20 94 ALA A CA 1
ATOM 706 C C . ALA A 1 89 ? 29.787 -1.648 8.236 1.00 29.39 94 ALA A C 1
ATOM 707 O O . ALA A 1 89 ? 30.962 -1.740 8.595 1.00 28.65 94 ALA A O 1
ATOM 709 N N . LYS A 1 90 ? 29.192 -2.396 7.330 1.00 30.08 95 LYS A N 1
ATOM 710 C CA . LYS A 1 90 ? 29.944 -3.371 6.502 1.00 33.03 95 LYS A CA 1
ATOM 711 C C . LYS A 1 90 ? 30.362 -2.718 5.206 1.00 38.01 95 LYS A C 1
ATOM 712 O O . LYS A 1 90 ? 29.694 -1.749 4.753 1.00 28.30 95 LYS A O 1
ATOM 718 N N . ALA A 1 91 ? 31.454 -3.120 4.553 1.00 27.94 96 ALA A N 1
ATOM 719 C CA . ALA A 1 91 ? 31.842 -2.452 3.292 1.00 28.30 96 ALA A CA 1
ATOM 720 C C . ALA A 1 91 ? 30.768 -2.471 2.223 1.00 32.76 96 ALA A C 1
ATOM 721 O O . ALA A 1 91 ? 30.619 -1.535 1.394 1.00 33.87 96 ALA A O 1
ATOM 723 N N . GLU A 1 92 ? 29.950 -3.498 2.181 1.00 30.72 97 GLU A N 1
ATOM 724 C CA . GLU A 1 92 ? 28.843 -3.631 1.240 1.00 35.16 97 GLU A CA 1
ATOM 725 C C . GLU A 1 92 ? 27.674 -2.644 1.511 1.00 37.34 97 GLU A C 1
ATOM 726 O O . GLU A 1 92 ? 26.580 -2.722 0.931 1.00 35.88 97 GLU A O 1
ATOM 732 N N . ASP A 1 93 ? 27.806 -1.862 2.593 1.00 33.03 98 ASP A N 1
ATOM 733 C CA . ASP A 1 93 ? 26.699 -0.951 2.961 1.00 30.06 98 ASP A CA 1
ATOM 734 C C . ASP A 1 93 ? 27.080 0.422 2.472 1.00 25.44 98 ASP A C 1
ATOM 735 O O . ASP A 1 93 ? 26.210 1.334 2.675 1.00 28.37 98 ASP A O 1
ATOM 740 N N . LEU A 1 94 ? 28.249 0.728 1.973 1.00 24.08 99 LEU A N 1
ATOM 741 C CA . LEU A 1 94 ? 28.750 1.990 1.608 1.00 26.35 99 LEU A CA 1
ATOM 742 C C . LEU A 1 94 ? 27.911 2.710 0.523 1.00 31.66 99 LEU A C 1
ATOM 743 O O . LEU A 1 94 ? 27.517 3.879 0.768 1.00 25.93 99 LEU A O 1
ATOM 748 N N . ASP A 1 95 ? 27.478 1.935 -0.465 1.00 25.76 100 ASP A N 1
ATOM 749 C CA . ASP A 1 95 ? 26.641 2.562 -1.533 1.00 28.52 100 ASP A CA 1
ATOM 750 C C . ASP A 1 95 ? 25.280 2.925 -0.954 1.00 22.69 100 ASP A C 1
ATOM 751 O O . ASP A 1 95 ? 24.766 4.014 -1.277 1.00 26.10 100 ASP A O 1
ATOM 756 N N . ASP A 1 96 ? 24.658 2.101 -0.098 1.00 23.23 101 ASP A N 1
ATOM 757 C CA . ASP A 1 96 ? 23.406 2.356 0.548 1.00 28.39 101 ASP A CA 1
ATOM 758 C C . ASP A 1 96 ? 23.509 3.586 1.459 1.00 29.32 101 ASP A C 1
ATOM 759 O O . ASP A 1 96 ? 22.526 4.409 1.536 1.00 25.95 101 ASP A O 1
ATOM 764 N N . LEU A 1 97 ? 24.624 3.666 2.161 1.00 24.82 102 LEU A N 1
ATOM 765 C CA . LEU A 1 97 ? 24.815 4.775 3.126 1.00 24.48 102 LEU A CA 1
ATOM 766 C C . LEU A 1 97 ? 25.040 6.086 2.378 1.00 27.44 102 LEU A C 1
ATOM 767 O O . LEU A 1 97 ? 24.452 7.106 2.750 1.00 25.28 102 LEU A O 1
ATOM 772 N N . LEU A 1 98 ? 25.837 6.072 1.311 1.00 23.15 103 LEU A N 1
ATOM 773 C CA . LEU A 1 98 ? 26.064 7.268 0.537 1.00 28.18 103 LEU A CA 1
ATOM 774 C C . LEU A 1 98 ? 24.704 7.843 0.010 1.00 23.56 103 LEU A C 1
ATOM 775 O O . LEU A 1 98 ? 24.500 9.061 0.079 1.00 23.81 103 LEU A O 1
ATOM 780 N N . TYR A 1 99 ? 23.944 6.952 -0.602 1.00 24.21 104 TYR A N 1
ATOM 781 C CA . TYR A 1 99 ? 22.668 7.397 -1.170 1.00 24.78 104 TYR A CA 1
ATOM 782 C C . TYR A 1 99 ? 21.782 7.973 -0.062 1.00 26.91 104 TYR A C 1
ATOM 783 O O . TYR A 1 99 ? 21.121 8.995 -0.285 1.00 23.54 104 TYR A O 1
ATOM 792 N N . ALA A 1 100 ? 21.627 7.295 1.053 1.00 21.98 105 ALA A N 1
ATOM 793 C CA . ALA A 1 100 ? 20.763 7.798 2.146 1.00 21.49 105 ALA A CA 1
ATOM 794 C C . ALA A 1 100 ? 21.339 9.132 2.584 1.00 20.63 105 ALA A C 1
ATOM 795 O O . ALA A 1 100 ? 20.470 9.998 2.968 1.00 21.73 105 ALA A O 1
ATOM 797 N N . ALA A 1 101 ? 22.622 9.280 2.784 1.00 19.00 106 ALA A N 1
ATOM 798 C CA . ALA A 1 101 ? 23.363 10.406 3.251 1.00 22.66 106 ALA A CA 1
ATOM 799 C C . ALA A 1 101 ? 23.133 11.627 2.276 1.00 26.94 106 ALA A C 1
ATOM 800 O O . ALA A 1 101 ? 22.889 12.758 2.751 1.00 20.98 106 ALA A O 1
ATOM 802 N N . GLU A 1 102 ? 23.124 11.360 0.991 1.00 21.16 107 GLU A N 1
ATOM 803 C CA . GLU A 1 102 ? 22.867 12.465 0.037 1.00 23.18 107 GLU A CA 1
ATOM 804 C C . GLU A 1 102 ? 21.414 12.926 0.131 1.00 16.96 107 GLU A C 1
ATOM 805 O O . GLU A 1 102 ? 21.121 14.166 0.025 1.00 24.55 107 GLU A O 1
ATOM 811 N N . ILE A 1 103 ? 20.474 12.021 0.173 1.00 19.81 108 ILE A N 1
ATOM 812 C CA . ILE A 1 103 ? 19.083 12.442 0.276 1.00 22.20 108 ILE A CA 1
ATOM 813 C C . ILE A 1 103 ? 18.831 13.156 1.588 1.00 30.48 108 ILE A C 1
ATOM 814 O O . ILE A 1 103 ? 18.094 14.143 1.651 1.00 24.41 108 ILE A O 1
ATOM 819 N N . LEU A 1 104 ? 19.384 12.582 2.701 1.00 19.60 109 LEU A N 1
ATOM 820 C CA . LEU A 1 104 ? 19.174 13.244 4.009 1.00 26.36 109 LEU A CA 1
ATOM 821 C C . LEU A 1 104 ? 20.027 14.480 4.128 1.00 17.18 109 LEU A C 1
ATOM 822 O O . LEU A 1 104 ? 19.914 15.245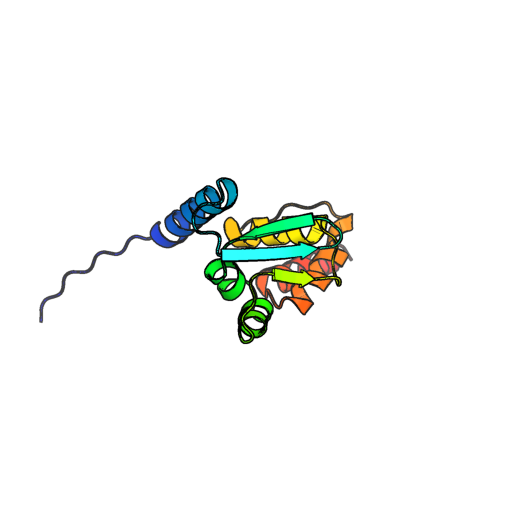 5.157 1.00 23.54 109 LEU A O 1
ATOM 827 N N . GLU A 1 105 ? 21.019 14.719 3.271 1.00 17.36 110 GLU A N 1
ATOM 828 C CA . GLU A 1 105 ? 21.913 15.820 3.270 1.00 17.14 110 GLU A CA 1
ATOM 829 C C . GLU A 1 105 ? 22.720 16.004 4.531 1.00 27.16 110 GLU A C 1
ATOM 830 O O . GLU A 1 105 ? 22.549 16.925 5.349 1.00 23.58 110 GLU A O 1
ATOM 836 N N . ILE A 1 106 ? 23.448 14.879 4.869 1.00 20.99 111 ILE 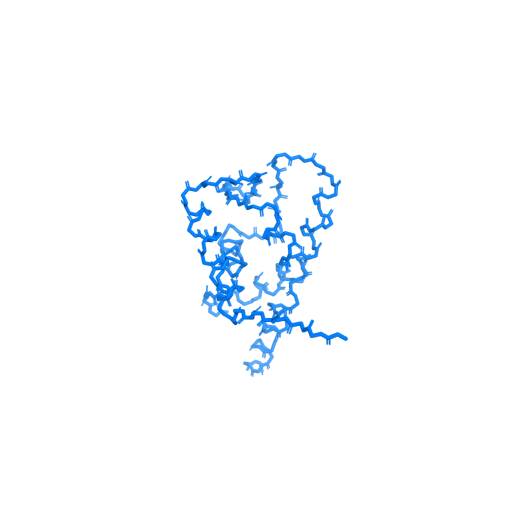A N 1
ATOM 837 C CA . ILE A 1 106 ? 24.297 14.852 6.052 1.00 19.12 111 ILE A CA 1
ATOM 838 C C . ILE A 1 106 ? 25.689 14.885 5.463 1.00 24.93 111 ILE A C 1
ATOM 839 O O . ILE A 1 106 ? 26.217 13.842 5.024 1.00 26.43 111 ILE A O 1
ATOM 844 N N . GLU A 1 107 ? 26.274 16.035 5.426 1.00 23.85 112 GLU A N 1
ATOM 845 C CA . GLU A 1 107 ? 27.472 16.355 4.674 1.00 26.20 112 GLU A CA 1
ATOM 846 C C . GLU A 1 107 ? 28.618 15.402 5.045 1.00 27.52 112 GLU A C 1
ATOM 847 O O . GLU A 1 107 ? 29.329 14.901 4.200 1.00 22.83 112 GLU A O 1
ATOM 853 N N . TYR A 1 108 ? 28.867 15.315 6.354 1.00 27.98 113 TYR A N 1
ATOM 854 C CA . TYR A 1 108 ? 29.999 14.458 6.776 1.00 26.77 113 TYR A CA 1
ATOM 855 C C . TYR A 1 108 ? 29.780 13.072 6.161 1.00 22.10 113 TYR A C 1
ATOM 856 O O . TYR A 1 108 ? 30.845 12.569 5.699 1.00 27.94 113 TYR A O 1
ATOM 865 N N . LEU A 1 109 ? 28.634 12.422 6.371 1.00 23.26 114 LEU A N 1
ATOM 866 C CA . LEU A 1 109 ? 28.528 11.052 5.854 1.00 21.54 114 LEU A CA 1
ATOM 867 C C . LEU A 1 109 ? 28.671 10.996 4.335 1.00 29.17 114 LEU A C 1
ATOM 868 O O . LEU A 1 109 ? 29.328 10.046 3.855 1.00 19.79 114 LEU A O 1
ATOM 873 N N . GLU A 1 110 ? 28.056 11.963 3.624 1.00 24.03 115 GLU A N 1
ATOM 874 C CA . GLU A 1 110 ? 28.273 11.891 2.165 1.00 25.88 115 GLU A CA 1
ATOM 875 C C . GLU A 1 110 ? 29.739 12.056 1.802 1.00 24.79 115 GLU A C 1
ATOM 876 O O . GLU A 1 110 ? 30.267 11.325 0.953 1.00 26.18 115 GLU A O 1
ATOM 882 N N . GLU A 1 111 ? 30.420 13.011 2.389 1.00 25.09 116 GLU A N 1
ATOM 883 C CA . GLU A 1 111 ? 31.803 13.224 2.053 1.00 32.90 116 GLU A CA 1
ATOM 884 C C . GLU A 1 111 ? 32.675 12.005 2.365 1.00 35.67 116 GLU A C 1
ATOM 885 O O . GLU A 1 111 ? 33.542 11.564 1.551 1.00 31.05 116 GLU A O 1
ATOM 891 N N . GLN A 1 112 ? 32.437 11.404 3.532 1.00 27.69 117 GLN A N 1
ATOM 892 C CA . GLN A 1 112 ? 33.290 10.277 3.946 1.00 28.20 117 GLN A CA 1
ATOM 893 C C . GLN A 1 112 ? 32.973 9.016 3.220 1.00 27.97 117 GLN A C 1
ATOM 894 O O . GLN A 1 112 ? 33.875 8.195 2.881 1.00 30.92 117 GLN A O 1
ATOM 900 N N . CYS A 1 113 ? 31.736 8.743 2.894 1.00 23.60 118 CYS A N 1
ATOM 901 C CA . CYS A 1 113 ? 31.326 7.573 2.148 1.00 23.50 118 CYS A CA 1
ATOM 902 C C . CYS A 1 113 ? 31.926 7.708 0.750 1.00 33.98 118 CYS A C 1
ATOM 903 O O . CYS A 1 113 ? 32.608 6.784 0.254 1.00 30.96 118 CYS A O 1
ATOM 906 N N . LEU A 1 114 ? 31.749 8.911 0.152 1.00 30.04 119 LEU A N 1
ATOM 907 C CA . LEU A 1 114 ? 32.391 9.112 -1.153 1.00 32.08 119 LEU A CA 1
ATOM 908 C C . LEU A 1 114 ? 33.880 8.894 -1.131 1.00 35.25 119 LEU A C 1
ATOM 909 O O . LEU A 1 114 ? 34.418 8.234 -2.066 1.00 35.34 119 LEU A O 1
ATOM 914 N N . LYS A 1 115 ? 34.594 9.483 -0.191 1.00 32.32 120 LYS A N 1
ATOM 915 C CA . LYS A 1 115 ? 36.042 9.375 -0.100 1.00 34.77 120 LYS A CA 1
ATOM 916 C C . LYS A 1 115 ? 36.481 7.920 0.077 1.00 36.73 120 LYS A C 1
ATOM 917 O O . LYS A 1 115 ? 37.411 7.515 -0.648 1.00 33.89 120 LYS A O 1
ATOM 923 N N . MET A 1 116 ? 35.779 7.133 0.893 1.00 33.25 121 MET A N 1
ATOM 924 C CA . MET A 1 116 ? 36.049 5.707 1.060 1.00 37.32 121 MET A CA 1
ATOM 925 C C . MET A 1 116 ? 35.764 4.909 -0.209 1.00 37.29 121 MET A C 1
ATOM 926 O O . MET A 1 116 ? 36.516 4.041 -0.632 1.00 34.21 121 MET A O 1
ATOM 931 N N . LEU A 1 117 ? 34.639 5.088 -0.869 1.00 36.71 122 LEU A N 1
ATOM 932 C CA . LEU A 1 117 ? 34.330 4.481 -2.148 1.00 39.88 122 LEU A CA 1
ATOM 933 C C . LEU A 1 117 ? 35.357 4.818 -3.210 1.00 42.42 122 LEU A C 1
ATOM 934 O O . LEU A 1 117 ? 35.737 3.869 -3.922 1.00 43.62 122 LEU A O 1
ATOM 939 N N . GLU A 1 118 ? 35.819 6.036 -3.312 1.00 43.08 123 GLU A N 1
ATOM 940 C CA . GLU A 1 118 ? 36.776 6.428 -4.326 1.00 48.75 123 GLU A CA 1
ATOM 941 C C . GLU A 1 118 ? 38.196 5.960 -4.071 1.00 51.71 123 GLU A C 1
ATOM 942 O O . GLU A 1 118 ? 38.907 5.680 -5.046 1.00 44.01 123 GLU A O 1
ATOM 948 N N . THR A 1 119 ? 38.667 5.937 -2.825 1.00 52.92 124 THR A N 1
ATOM 949 C CA . THR A 1 119 ? 40.030 5.466 -2.607 1.00 56.15 124 THR A CA 1
ATOM 950 C C . THR A 1 119 ? 40.012 3.946 -2.839 1.00 58.64 124 THR A C 1
ATOM 951 O O . THR A 1 119 ? 40.922 3.479 -3.540 1.00 59.51 124 THR A O 1
ATOM 955 N N . ILE A 1 120 ? 38.981 3.248 -2.341 1.00 58.57 125 ILE A N 1
ATOM 956 C CA . ILE A 1 120 ? 38.979 1.8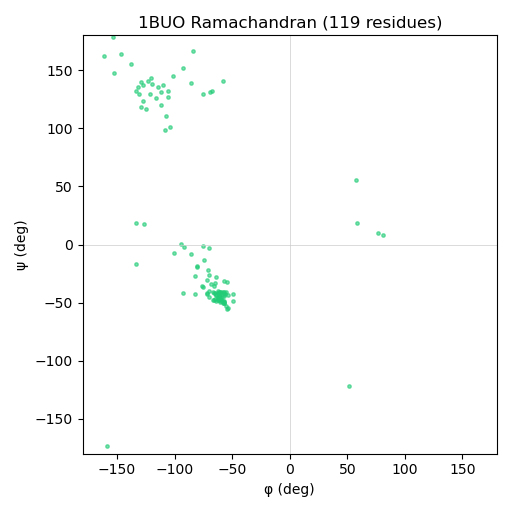27 -2.679 1.00 66.66 125 ILE A CA 1
ATOM 957 C C . ILE A 1 120 ? 39.055 1.753 -4.210 1.00 71.21 125 ILE A C 1
ATOM 958 O O . ILE A 1 120 ? 40.016 1.147 -4.711 1.00 73.51 125 ILE A O 1
ATOM 963 N N . GLN A 1 121 ? 38.141 2.399 -4.927 1.00 71.65 126 GLN A N 1
ATOM 964 C CA . GLN A 1 121 ? 38.170 2.400 -6.383 1.00 74.15 126 GLN A CA 1
ATOM 965 C C . GLN A 1 121 ? 39.522 2.792 -6.970 1.00 73.28 126 GLN A C 1
ATOM 966 O O . GLN A 1 121 ? 39.916 2.157 -7.973 1.00 73.51 126 GLN A O 1
#

B-factor: mean 34.69, std 15.59, range [11.03, 96.88]

Radius of gyration: 16.31 Å; Cα contacts (8 Å, |Δi|>4): 131; chains: 1; bounding box: 37×50×40 Å

CATH classification: 3.30.710.10

Sequence (121 aa):
MGMIQLQNPSHPTGLLCKANQMRLAGTLCDVVIMVDSQEFHAHRTVLACTSKMFEILFHRNSQHYTLDFLSPKTFQQILEYAYTATLQAKAEDLDDLLYAAEILEIEYLEEQCLKMLETIQ